Protein AF-A0A017SLH9-F1 (afdb_monomer_lite)

Structure (mmCIF, N/CA/C/O backbone):
data_AF-A0A017SLH9-F1
#
_entry.id   AF-A0A017SLH9-F1
#
loop_
_atom_site.group_PDB
_atom_site.id
_atom_site.type_symbol
_atom_site.label_atom_id
_atom_site.label_alt_id
_atom_site.label_comp_id
_atom_site.label_asym_id
_atom_site.label_entity_id
_atom_site.label_seq_id
_atom_site.pdbx_PDB_ins_code
_atom_site.Cartn_x
_atom_site.Cartn_y
_atom_site.Cartn_z
_atom_site.occupancy
_atom_site.B_iso_or_equiv
_atom_site.auth_seq_id
_atom_site.auth_comp_id
_atom_site.auth_asym_id
_atom_site.auth_atom_id
_atom_site.pdbx_PDB_model_num
ATOM 1 N N . MET A 1 1 ? -14.499 63.687 3.045 1.00 48.81 1 MET A N 1
ATOM 2 C CA . MET A 1 1 ? -13.443 63.157 3.935 1.00 48.81 1 MET A CA 1
ATOM 3 C C . MET A 1 1 ? -13.820 63.499 5.365 1.00 48.81 1 MET A C 1
ATOM 5 O O . MET A 1 1 ? -13.833 64.671 5.708 1.00 48.81 1 MET A O 1
ATOM 9 N N . ALA A 1 2 ? -14.198 62.491 6.148 1.00 43.41 2 ALA A N 1
ATOM 10 C CA . ALA A 1 2 ? -14.480 62.591 7.579 1.00 43.41 2 ALA A CA 1
ATOM 11 C C . ALA A 1 2 ? -13.625 61.534 8.314 1.00 43.41 2 ALA A C 1
ATOM 13 O O . ALA A 1 2 ? -13.365 60.491 7.707 1.00 43.41 2 ALA A O 1
ATOM 14 N N . PRO A 1 3 ? -13.134 61.789 9.545 1.00 62.22 3 PRO A N 1
ATOM 15 C CA . PRO A 1 3 ? -12.036 61.019 10.127 1.00 62.22 3 PRO A CA 1
ATOM 16 C C . PRO A 1 3 ? -12.428 60.178 11.366 1.00 62.22 3 PRO A C 1
ATOM 18 O O . PRO A 1 3 ? -13.415 60.476 12.032 1.00 62.22 3 PRO A O 1
ATOM 21 N N . ARG A 1 4 ? -11.514 59.257 11.735 1.00 46.97 4 ARG A N 1
ATOM 22 C CA . ARG A 1 4 ? -11.359 58.541 13.034 1.00 46.97 4 ARG A CA 1
ATOM 23 C C . ARG A 1 4 ? -12.392 57.414 13.293 1.00 46.97 4 ARG A C 1
ATOM 25 O O . ARG A 1 4 ? -13.494 57.474 12.782 1.00 46.97 4 ARG A O 1
ATOM 32 N N . SER A 1 5 ? -12.105 56.312 13.999 1.00 50.06 5 SER A N 1
ATOM 33 C CA . SER A 1 5 ? -11.188 56.082 15.128 1.00 50.06 5 SER A CA 1
ATOM 34 C C . SER A 1 5 ? -10.821 54.591 15.273 1.00 50.06 5 SER A C 1
ATOM 36 O O . SER A 1 5 ? -11.638 53.723 14.983 1.00 50.06 5 SER A O 1
ATOM 38 N N . ARG A 1 6 ? -9.627 5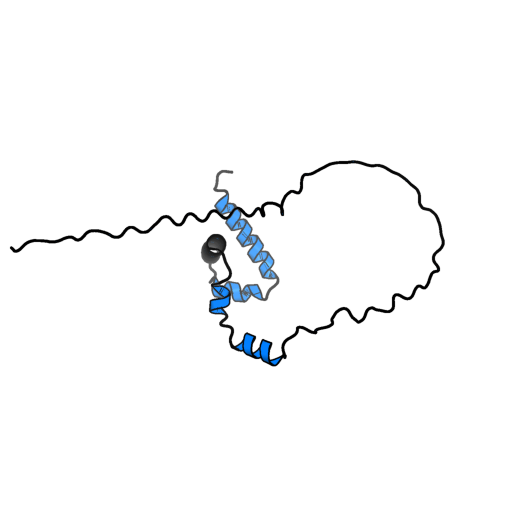4.304 15.815 1.00 58.62 6 ARG A N 1
ATOM 39 C CA . ARG A 1 6 ? -9.315 53.054 16.539 1.00 58.62 6 ARG A CA 1
ATOM 40 C C . ARG A 1 6 ? -9.893 53.114 17.965 1.00 58.62 6 ARG A C 1
ATOM 42 O O . ARG A 1 6 ? -9.847 54.189 18.563 1.00 58.62 6 ARG A O 1
ATOM 49 N N . PRO A 1 7 ? -10.267 51.964 18.541 1.00 59.88 7 PRO A N 1
ATOM 50 C CA . PRO A 1 7 ? -9.970 51.610 19.936 1.00 59.88 7 PRO A CA 1
ATOM 51 C C . PRO A 1 7 ? -9.123 50.313 19.952 1.00 59.88 7 PRO A C 1
ATOM 53 O O . PRO A 1 7 ? -9.380 49.407 19.170 1.00 59.88 7 PRO A O 1
ATOM 56 N N . VAL A 1 8 ? -7.941 50.233 20.576 1.00 45.62 8 VAL A N 1
ATOM 57 C CA . VAL A 1 8 ? -7.632 50.161 22.023 1.00 45.62 8 VAL A CA 1
ATOM 58 C C . VAL A 1 8 ? -8.361 49.020 22.744 1.00 45.62 8 VAL A C 1
ATOM 60 O O . VAL A 1 8 ? -9.534 49.151 23.066 1.00 45.62 8 VAL A O 1
ATOM 63 N N . GLY A 1 9 ? -7.586 47.966 23.038 1.00 40.72 9 GLY A N 1
ATOM 64 C CA . GLY A 1 9 ? -7.438 47.392 24.380 1.00 40.72 9 GLY A CA 1
ATOM 65 C C . GLY A 1 9 ? -8.369 46.250 24.782 1.00 40.72 9 GLY A C 1
ATOM 66 O O . GLY A 1 9 ? -9.516 46.492 25.134 1.00 40.72 9 GLY A O 1
ATOM 67 N N . SER A 1 10 ? -7.814 45.040 24.881 1.00 50.88 10 SER A N 1
ATOM 68 C CA . SER A 1 10 ? -8.008 44.187 26.060 1.00 50.88 10 SER A CA 1
ATOM 69 C C . SER A 1 10 ? -6.821 43.235 26.192 1.00 50.88 10 SER A C 1
ATOM 71 O O . SER A 1 10 ? -6.522 42.491 25.262 1.00 50.88 10 SER A O 1
ATOM 73 N N . ASP A 1 11 ? -6.141 43.328 27.332 1.00 53.75 11 ASP A N 1
ATOM 74 C CA . ASP A 1 11 ? -5.213 42.340 27.878 1.00 53.75 11 ASP A CA 1
ATOM 75 C C . ASP A 1 11 ? -5.862 40.954 27.918 1.00 53.75 11 ASP A C 1
ATOM 77 O O . ASP A 1 11 ? -6.924 40.805 28.526 1.00 53.75 11 ASP A O 1
ATOM 81 N N . ASP A 1 12 ? -5.194 39.946 27.357 1.00 57.12 12 ASP A N 1
ATOM 82 C CA . ASP A 1 12 ? -5.437 38.556 27.733 1.00 57.12 12 ASP A CA 1
ATOM 83 C C . ASP A 1 12 ? -4.260 38.068 28.567 1.00 57.12 12 ASP A C 1
ATOM 85 O O . ASP A 1 12 ? -3.099 38.057 28.153 1.00 57.12 12 ASP A O 1
ATOM 89 N N . LYS A 1 13 ? -4.616 37.756 29.809 1.00 62.88 13 LYS A N 1
ATOM 90 C CA . LYS A 1 13 ? -3.739 37.432 30.916 1.00 62.88 13 LYS A CA 1
ATOM 91 C C . LYS A 1 13 ? -2.996 36.123 30.689 1.00 62.88 13 LYS A C 1
ATOM 93 O O . LYS A 1 13 ? -3.561 35.113 30.280 1.00 62.88 13 LYS A O 1
ATOM 98 N N . GLU A 1 14 ? -1.729 36.178 31.071 1.00 54.03 14 GLU A N 1
ATOM 99 C CA . GLU A 1 14 ? -0.920 35.088 31.601 1.00 54.03 14 GLU A CA 1
ATOM 100 C C . GLU A 1 14 ? -1.747 34.001 32.321 1.00 54.03 14 GLU A C 1
ATOM 102 O O . GLU A 1 14 ? -2.231 34.186 33.434 1.00 54.03 14 GLU A O 1
ATOM 107 N N . ASN A 1 15 ? -1.881 32.830 31.700 1.00 54.47 15 ASN A N 1
ATOM 108 C CA . ASN A 1 15 ? -2.221 31.606 32.418 1.00 54.47 15 ASN A CA 1
ATOM 109 C C . ASN A 1 15 ? -0.914 30.868 32.697 1.00 54.47 15 ASN A C 1
ATOM 111 O O . ASN A 1 15 ? -0.456 30.045 31.907 1.00 54.47 15 ASN A O 1
ATOM 115 N N . GLN A 1 16 ? -0.296 31.217 33.823 1.00 58.62 16 GLN A N 1
ATOM 116 C CA . GLN A 1 16 ? 0.730 30.394 34.446 1.00 58.62 16 GLN A CA 1
ATOM 117 C C . GLN A 1 16 ? 0.024 29.149 34.990 1.00 58.62 16 GLN A C 1
ATOM 119 O O . GLN A 1 16 ? -0.739 29.230 35.951 1.00 58.62 16 GLN A O 1
ATOM 124 N N . THR A 1 17 ? 0.206 28.006 34.335 1.00 60.31 17 THR A N 1
ATOM 125 C CA . THR A 1 17 ? -0.180 26.708 34.895 1.00 60.31 17 THR A CA 1
ATOM 126 C C . THR A 1 17 ? 1.09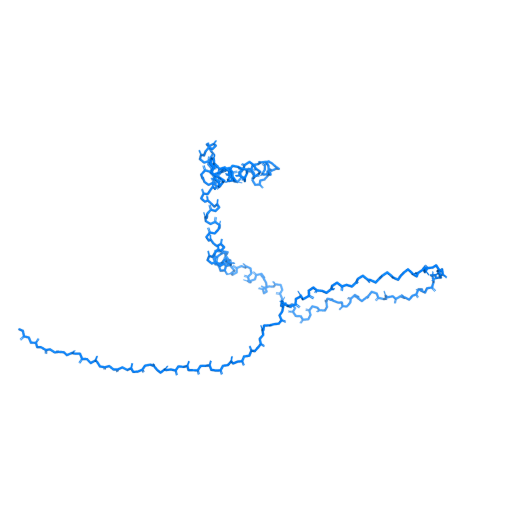9 26.001 35.303 1.00 60.31 17 THR A C 1
ATOM 128 O O . THR A 1 17 ? 1.747 25.331 34.506 1.00 60.31 17 THR A O 1
ATOM 131 N N . ASP A 1 18 ? 1.481 26.245 36.552 1.00 53.81 18 ASP A N 1
ATOM 132 C CA . ASP A 1 18 ? 2.510 25.511 37.270 1.00 53.81 18 ASP A CA 1
ATOM 133 C C . ASP A 1 18 ? 1.852 24.225 37.793 1.00 53.81 18 ASP A C 1
ATOM 135 O O . ASP A 1 18 ? 1.099 24.232 38.767 1.00 53.81 18 ASP A O 1
ATOM 139 N N . ALA A 1 19 ? 2.027 23.136 37.053 1.00 51.41 19 ALA A N 1
ATOM 140 C CA . ALA A 1 19 ? 1.592 21.801 37.444 1.00 51.41 19 ALA A CA 1
ATOM 141 C C . ALA A 1 19 ? 2.684 20.813 37.033 1.00 51.41 19 ALA A C 1
ATOM 143 O O . ALA A 1 19 ? 2.565 20.069 36.063 1.00 51.41 19 ALA A O 1
ATOM 144 N N . SER A 1 20 ? 3.785 20.868 37.783 1.00 58.94 20 SER A N 1
ATOM 145 C CA . SER A 1 20 ? 4.700 19.746 37.944 1.00 58.94 20 SER A CA 1
ATOM 146 C C . SER A 1 20 ? 3.897 18.504 38.341 1.00 58.94 20 SER A C 1
ATOM 148 O O . SER A 1 20 ? 3.250 18.480 39.390 1.00 58.94 20 SER A O 1
ATOM 150 N N . SER A 1 21 ? 3.920 17.481 37.494 1.00 54.94 21 SER A N 1
ATOM 151 C CA . SER A 1 21 ? 3.681 16.114 37.932 1.00 54.94 21 SER A CA 1
ATOM 152 C C . SER A 1 21 ? 4.480 15.177 37.036 1.00 54.94 21 SER A C 1
ATOM 154 O O . SER A 1 21 ? 4.153 14.954 35.869 1.00 54.94 21 SER A O 1
ATOM 156 N N . ASP A 1 22 ? 5.589 14.724 37.612 1.00 57.59 22 ASP A N 1
ATOM 157 C CA . ASP A 1 22 ? 6.449 13.634 37.179 1.00 57.59 22 ASP A CA 1
ATOM 158 C C . ASP A 1 22 ? 5.652 12.420 36.699 1.00 57.59 22 ASP A C 1
ATOM 160 O O . ASP A 1 22 ? 4.998 11.759 37.497 1.00 57.59 22 ASP A O 1
ATOM 164 N N . LEU A 1 23 ? 5.776 12.086 35.414 1.00 58.47 23 LEU A N 1
ATOM 165 C CA . LEU A 1 23 ? 5.613 10.721 34.902 1.00 58.47 23 LEU A CA 1
ATOM 166 C C . LEU A 1 23 ? 6.561 10.517 33.711 1.00 58.47 23 LEU A C 1
ATOM 168 O O . LEU A 1 23 ? 6.148 10.252 32.584 1.00 58.47 23 LEU A O 1
ATOM 172 N N . THR A 1 24 ? 7.863 10.663 33.954 1.00 60.22 24 THR A N 1
ATOM 173 C CA . THR A 1 24 ? 8.916 10.184 33.046 1.00 60.22 24 THR A CA 1
ATOM 174 C C . THR A 1 24 ? 9.624 8.997 33.682 1.00 60.22 24 THR A C 1
ATOM 176 O O . THR A 1 24 ? 10.786 9.095 34.055 1.00 60.22 24 THR A O 1
ATOM 179 N N . GLU A 1 25 ? 8.919 7.877 33.843 1.00 59.22 25 GLU A N 1
ATOM 180 C CA . GLU A 1 25 ? 9.535 6.647 34.356 1.00 59.22 25 GLU A CA 1
ATOM 181 C C . GLU A 1 25 ? 8.812 5.388 33.850 1.00 59.22 25 GLU A C 1
ATOM 183 O O . GLU A 1 25 ? 8.328 4.569 34.617 1.00 59.22 25 GLU A O 1
ATOM 188 N N . ILE A 1 26 ? 8.672 5.242 32.526 1.00 60.12 26 ILE A N 1
ATOM 189 C CA . ILE A 1 26 ? 8.196 3.975 31.921 1.00 60.12 26 ILE A CA 1
ATOM 190 C C . ILE A 1 26 ? 9.218 3.395 30.925 1.00 60.12 26 ILE A C 1
ATOM 192 O O . ILE A 1 26 ? 9.084 2.263 30.478 1.00 60.12 26 ILE A O 1
ATOM 196 N N . PHE A 1 27 ? 10.309 4.109 30.633 1.00 56.66 27 PHE A N 1
ATOM 197 C CA . PHE A 1 27 ? 11.386 3.598 29.778 1.00 56.66 27 PHE A CA 1
ATOM 198 C C . PHE A 1 27 ? 12.762 3.906 30.373 1.00 56.66 27 PHE A C 1
ATOM 200 O O . PHE A 1 27 ? 13.555 4.632 29.782 1.00 56.66 27 PHE A O 1
ATOM 207 N N . SER A 1 28 ? 13.032 3.348 31.552 1.00 57.59 28 SER A N 1
ATOM 208 C CA . SER A 1 28 ? 14.393 3.212 32.078 1.00 57.59 28 SER A CA 1
ATOM 209 C C . SER A 1 28 ? 14.721 1.729 32.208 1.00 57.59 28 SER A C 1
ATOM 211 O O . SER A 1 28 ? 14.721 1.184 33.306 1.00 57.59 28 SER A O 1
ATOM 213 N N . ASP A 1 29 ? 14.983 1.069 31.079 1.00 52.09 29 ASP A N 1
ATOM 214 C CA . ASP A 1 29 ? 15.725 -0.192 31.090 1.00 52.09 29 ASP A CA 1
ATOM 215 C C . ASP A 1 29 ? 17.212 0.144 30.944 1.00 52.09 29 ASP A C 1
ATOM 217 O O . ASP A 1 29 ? 17.739 0.380 29.854 1.00 52.09 29 ASP A O 1
ATOM 221 N N . ASN A 1 30 ? 17.859 0.303 32.097 1.00 61.22 30 ASN A N 1
ATOM 222 C CA . ASN A 1 30 ? 19.302 0.418 32.207 1.00 61.22 30 ASN A CA 1
ATOM 223 C C . ASN A 1 30 ? 19.874 -1.000 32.171 1.00 61.22 30 ASN A C 1
ATOM 225 O O . ASN A 1 30 ? 19.792 -1.723 33.165 1.00 61.22 30 ASN A O 1
ATOM 229 N N . GLY A 1 31 ? 20.488 -1.359 31.042 1.00 55.53 31 GLY A N 1
ATOM 230 C CA . GLY A 1 31 ? 21.240 -2.599 30.893 1.00 55.53 31 GLY A CA 1
ATOM 231 C C . GLY A 1 31 ? 22.231 -2.795 32.042 1.00 55.53 31 GLY A C 1
ATOM 232 O O . GLY A 1 31 ? 23.052 -1.922 32.334 1.00 55.53 31 GLY A O 1
ATOM 233 N N . SER A 1 32 ? 22.134 -3.948 32.698 1.00 58.88 32 SER A N 1
ATOM 234 C CA . SER A 1 32 ? 23.104 -4.410 33.683 1.00 58.88 32 SER A CA 1
ATOM 235 C C . SER A 1 32 ? 23.408 -5.879 33.421 1.00 58.88 32 SER A C 1
ATOM 237 O O . SER A 1 32 ? 22.598 -6.754 33.719 1.00 58.88 32 SER A O 1
ATOM 239 N N . ASP A 1 33 ? 24.595 -6.122 32.870 1.00 54.12 33 ASP A N 1
ATOM 240 C CA . ASP A 1 33 ? 25.228 -7.433 32.770 1.00 54.12 33 ASP A CA 1
ATOM 241 C C . ASP A 1 33 ? 25.473 -8.029 34.164 1.00 54.12 33 ASP A C 1
ATOM 243 O O . ASP A 1 33 ? 25.957 -7.340 35.066 1.00 54.12 33 ASP A O 1
ATOM 247 N N . SER A 1 34 ? 25.207 -9.326 34.327 1.00 55.28 34 SER A N 1
ATOM 248 C CA . SER A 1 34 ? 25.895 -10.153 35.323 1.00 55.28 34 SE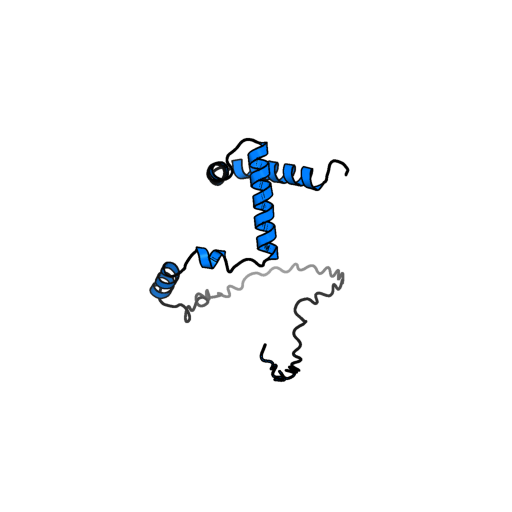R A CA 1
ATOM 249 C C . SER A 1 34 ? 25.792 -11.632 34.945 1.00 55.28 34 SER A C 1
ATOM 251 O O . SER A 1 34 ? 24.772 -12.282 35.174 1.00 55.28 34 SER A O 1
ATOM 253 N N . ASP A 1 35 ? 26.874 -12.156 34.368 1.00 54.44 35 ASP A N 1
ATOM 254 C CA . ASP A 1 35 ? 27.155 -13.586 34.280 1.00 54.44 35 ASP A CA 1
ATOM 255 C C . ASP A 1 35 ? 27.222 -14.182 35.695 1.00 54.44 35 ASP A C 1
ATOM 257 O O . ASP A 1 35 ? 28.121 -13.876 36.482 1.00 54.44 35 ASP A O 1
ATOM 261 N N . SER A 1 36 ? 26.287 -15.067 36.030 1.00 52.84 36 SER A N 1
ATOM 262 C CA . SER A 1 36 ? 26.410 -15.961 37.183 1.00 52.84 36 SER A CA 1
ATOM 263 C C . SER A 1 36 ? 26.269 -17.398 36.717 1.00 52.84 36 SER A C 1
ATOM 265 O O . SER A 1 36 ? 25.178 -17.935 36.561 1.00 52.84 36 SER A O 1
ATOM 267 N N . THR A 1 37 ? 27.423 -18.019 36.492 1.00 57.53 37 THR A N 1
ATOM 268 C CA . THR A 1 37 ? 27.566 -19.462 36.336 1.00 57.53 37 THR A CA 1
ATOM 269 C C . THR A 1 37 ? 27.435 -20.108 37.714 1.00 57.53 37 THR A C 1
ATOM 271 O O . THR A 1 37 ? 28.402 -20.157 38.478 1.00 57.53 37 THR A O 1
ATOM 274 N N . SER A 1 38 ? 26.249 -20.601 38.052 1.00 50.41 38 SER A N 1
ATOM 275 C CA . SER A 1 38 ? 26.093 -21.572 39.135 1.00 50.41 38 SER A CA 1
ATOM 276 C C . SER A 1 38 ? 25.493 -22.847 38.568 1.00 50.41 38 SER A C 1
ATOM 278 O O . SER A 1 38 ? 24.282 -22.982 38.418 1.00 50.41 38 SER A O 1
ATOM 280 N N . ASP A 1 39 ? 26.403 -23.745 38.221 1.00 52.53 39 ASP A N 1
ATOM 281 C CA . ASP A 1 39 ? 26.167 -25.154 37.972 1.00 52.53 39 ASP A CA 1
ATOM 282 C C . ASP A 1 39 ? 25.738 -25.798 39.299 1.00 52.53 39 ASP A C 1
ATOM 284 O O . ASP A 1 39 ? 26.517 -25.829 40.255 1.00 52.53 39 ASP A O 1
ATOM 288 N N . LEU A 1 40 ? 24.481 -26.222 39.394 1.00 51.47 40 LEU A N 1
ATOM 289 C CA . LEU A 1 40 ? 23.995 -27.082 40.467 1.00 51.47 40 LEU A CA 1
ATOM 290 C C . LEU A 1 40 ? 23.091 -28.128 39.827 1.00 51.47 40 LEU A C 1
ATOM 292 O O . LEU A 1 40 ? 21.960 -27.847 39.436 1.00 51.47 40 LEU A O 1
ATOM 296 N N . GLU A 1 41 ? 23.650 -29.326 39.697 1.00 54.06 41 GLU A N 1
ATOM 297 C CA . GLU A 1 41 ? 22.943 -30.526 39.287 1.00 54.06 41 GLU A CA 1
ATOM 298 C C . GLU A 1 41 ? 21.755 -30.774 40.220 1.00 54.06 41 GLU A C 1
ATOM 300 O O . GLU A 1 41 ? 21.906 -30.873 41.439 1.00 54.06 41 GLU A O 1
ATOM 305 N N . LEU A 1 42 ? 20.565 -30.859 39.633 1.00 49.28 42 LEU A N 1
ATOM 306 C CA . LEU A 1 42 ? 19.348 -31.278 40.310 1.00 49.28 42 LEU A CA 1
ATOM 307 C C . LEU A 1 42 ? 18.914 -32.599 39.686 1.00 49.28 42 LEU A C 1
ATOM 309 O O . LEU A 1 42 ? 18.109 -32.629 38.759 1.00 49.28 42 LEU A O 1
ATOM 313 N N . ASP A 1 43 ? 19.497 -33.680 40.193 1.00 50.16 43 ASP A N 1
ATOM 314 C CA . ASP A 1 43 ? 18.934 -35.019 40.077 1.00 50.16 43 ASP A CA 1
ATOM 315 C C . ASP A 1 43 ? 18.316 -35.372 41.430 1.00 50.16 43 ASP A C 1
ATOM 317 O O . ASP A 1 43 ? 19.016 -35.581 42.424 1.00 50.16 43 ASP A O 1
ATOM 321 N N . SER A 1 44 ? 16.991 -35.322 41.498 1.00 54.75 44 SER A N 1
ATOM 322 C CA . SER A 1 44 ? 16.191 -35.887 42.584 1.00 54.75 44 SER A CA 1
ATOM 323 C C . SER A 1 44 ? 14.782 -36.113 42.053 1.00 54.75 44 SER A C 1
ATOM 325 O O . SER A 1 44 ? 13.938 -35.221 42.030 1.00 54.75 44 SER A O 1
ATOM 327 N N . GLU A 1 45 ? 14.602 -37.331 41.561 1.00 56.62 45 GLU A N 1
ATOM 328 C CA . GLU A 1 45 ? 13.350 -38.074 41.502 1.00 56.62 45 GLU A CA 1
ATOM 329 C C . GLU A 1 45 ? 12.500 -37.899 42.778 1.00 56.62 45 GLU A C 1
ATOM 331 O O . GLU A 1 45 ? 12.965 -38.198 43.872 1.00 56.62 45 GLU A O 1
ATOM 336 N N . ASP A 1 46 ? 11.276 -37.385 42.635 1.00 49.94 46 ASP A N 1
ATOM 337 C CA . ASP A 1 46 ? 10.031 -37.966 43.168 1.00 49.94 46 ASP A CA 1
ATOM 338 C C . ASP A 1 46 ? 8.867 -37.102 42.652 1.00 49.94 46 ASP A C 1
ATOM 340 O O . ASP A 1 46 ? 8.841 -35.887 42.846 1.00 49.94 46 ASP A O 1
ATOM 344 N N . SER A 1 47 ? 7.950 -37.687 41.891 1.00 56.81 47 SER A N 1
ATOM 345 C CA . SER A 1 47 ? 6.801 -36.982 41.311 1.00 56.81 47 SER A CA 1
ATOM 346 C C . SER A 1 47 ? 5.557 -37.789 41.615 1.00 56.81 47 SER A C 1
ATOM 348 O O . SER A 1 47 ? 5.121 -38.575 40.784 1.00 56.81 47 SER A O 1
ATOM 350 N N . ASP A 1 48 ? 5.023 -37.595 42.812 1.00 56.81 48 ASP A N 1
ATOM 351 C CA . ASP A 1 48 ? 3.648 -37.934 43.155 1.00 56.81 48 ASP A CA 1
ATOM 352 C C . ASP A 1 48 ? 3.191 -36.958 44.241 1.00 56.81 48 ASP A C 1
ATOM 354 O O . ASP A 1 48 ? 3.362 -37.194 45.429 1.00 56.81 48 ASP A O 1
ATOM 358 N N . ASP A 1 49 ? 2.614 -35.846 43.799 1.00 54.28 49 ASP A N 1
ATOM 359 C CA . ASP A 1 49 ? 1.573 -35.153 44.544 1.00 54.28 49 ASP A CA 1
ATOM 360 C C . ASP A 1 49 ? 0.528 -34.720 43.508 1.00 54.28 49 ASP A C 1
ATOM 362 O O . ASP A 1 49 ? 0.666 -33.715 42.805 1.00 54.28 49 ASP A O 1
ATOM 366 N N . GLU A 1 50 ? -0.501 -35.562 43.362 1.00 59.78 50 GLU A N 1
ATOM 367 C CA . GLU A 1 50 ? -1.815 -35.165 42.861 1.00 59.78 50 GLU A CA 1
ATOM 368 C C . GLU A 1 50 ? -2.372 -34.097 43.813 1.00 59.78 50 GLU A C 1
ATOM 370 O O . GLU A 1 50 ? -3.176 -34.399 44.694 1.00 59.78 50 GLU A O 1
ATOM 375 N N . ASP A 1 51 ? -1.947 -32.846 43.652 1.00 56.62 51 ASP A N 1
ATOM 376 C CA . ASP A 1 51 ? -2.716 -31.721 44.163 1.00 56.62 51 ASP A CA 1
ATOM 377 C C . ASP A 1 51 ? -3.578 -31.224 43.009 1.00 56.62 51 ASP A C 1
ATOM 379 O O . ASP A 1 51 ? -3.104 -30.671 42.013 1.00 56.62 51 ASP A O 1
ATOM 383 N N . GLY A 1 52 ? -4.861 -31.563 43.105 1.00 58.22 52 GLY A N 1
ATOM 384 C CA . GLY A 1 52 ? -5.873 -31.107 42.181 1.00 58.22 52 GLY A CA 1
ATOM 385 C C . GLY A 1 52 ? -5.922 -29.590 42.213 1.00 58.22 52 GLY A C 1
ATOM 386 O O . GLY A 1 52 ? -6.554 -29.013 43.093 1.00 58.22 52 GLY A O 1
ATOM 387 N N . ASP A 1 53 ? -5.313 -28.959 41.213 1.00 53.25 53 ASP A N 1
ATOM 388 C CA . ASP A 1 53 ? -5.737 -27.636 40.785 1.00 53.25 53 ASP A CA 1
ATOM 389 C C . ASP A 1 53 ? -7.085 -27.846 40.090 1.00 53.25 53 ASP A C 1
ATOM 391 O O . ASP A 1 53 ? -7.189 -28.103 38.885 1.00 53.25 53 ASP A O 1
ATOM 395 N N . GLU A 1 54 ? -8.115 -27.925 40.938 1.00 57.78 54 GLU A N 1
ATOM 396 C CA . GLU A 1 54 ? -9.497 -27.655 40.590 1.00 57.78 54 GLU A CA 1
ATOM 397 C C . GLU A 1 54 ? -9.457 -26.495 39.614 1.00 57.78 54 GLU A C 1
ATOM 399 O O . GLU A 1 54 ? -9.038 -25.399 39.973 1.00 57.78 54 GLU A O 1
ATOM 404 N N . VAL A 1 55 ? -9.794 -26.795 38.358 1.00 59.88 55 VAL A N 1
ATOM 405 C CA . VAL A 1 55 ? -9.934 -25.808 37.303 1.00 59.88 55 VAL A CA 1
ATOM 406 C C . VAL A 1 55 ? -10.618 -24.597 37.912 1.00 59.88 55 VAL A C 1
ATOM 408 O O . VAL A 1 55 ? -11.786 -24.660 38.301 1.00 59.88 55 VAL A O 1
ATOM 411 N N . ASP A 1 56 ? -9.870 -23.507 38.058 1.00 55.09 56 ASP A N 1
ATOM 412 C CA . ASP A 1 56 ? -10.458 -22.208 38.305 1.00 55.09 56 ASP A CA 1
ATOM 413 C C . ASP A 1 56 ? -11.194 -21.823 37.017 1.00 55.09 56 ASP A C 1
ATOM 415 O O . ASP A 1 56 ? -10.770 -20.995 36.212 1.00 55.09 56 ASP A O 1
ATOM 419 N N . ASP A 1 57 ? -12.332 -22.485 36.814 1.00 56.47 57 ASP A N 1
ATOM 420 C CA . ASP A 1 57 ? -13.359 -22.196 35.825 1.00 56.47 57 ASP A CA 1
ATOM 421 C C . ASP A 1 57 ? -14.057 -20.854 36.167 1.00 56.47 57 ASP A C 1
ATOM 423 O O . ASP A 1 57 ? -15.120 -20.541 35.628 1.00 56.47 57 ASP A O 1
ATOM 427 N N . GLY A 1 58 ? -13.478 -20.046 37.067 1.00 58.34 58 GLY A N 1
ATOM 428 C CA . GLY A 1 58 ? -13.991 -18.781 37.576 1.00 58.34 58 GLY A CA 1
ATOM 429 C C . GLY A 1 58 ? -13.346 -17.514 37.003 1.00 58.34 58 GLY A C 1
ATOM 430 O O . GLY A 1 58 ? -13.737 -16.427 37.420 1.00 58.34 58 GLY A O 1
ATOM 431 N N . ILE A 1 59 ? -12.407 -17.577 36.047 1.00 59.19 59 ILE A N 1
ATOM 432 C CA . ILE A 1 59 ? -11.676 -16.363 35.607 1.00 59.19 59 ILE A CA 1
ATOM 433 C C . ILE A 1 59 ? -12.322 -15.552 34.464 1.00 59.19 59 ILE A C 1
ATOM 435 O O . ILE A 1 59 ? -11.746 -14.576 33.981 1.00 59.19 59 ILE A O 1
ATOM 439 N N . PHE A 1 60 ? -13.544 -15.881 34.047 1.00 57.84 60 PHE A N 1
ATOM 440 C CA . PHE A 1 60 ? -14.335 -14.996 33.181 1.00 57.84 60 PHE A CA 1
ATOM 441 C C . PHE A 1 60 ? -15.656 -14.644 33.845 1.00 57.84 60 PHE A C 1
ATOM 443 O O . PHE A 1 60 ? -16.722 -14.813 33.254 1.00 57.84 60 PHE A O 1
ATOM 450 N N . ASP A 1 61 ? -15.588 -14.172 35.088 1.00 57.31 61 ASP A N 1
ATOM 451 C CA . ASP A 1 61 ? -16.723 -13.481 35.671 1.00 57.31 61 ASP A CA 1
ATOM 452 C C . ASP A 1 61 ? -16.964 -12.187 34.886 1.00 57.31 61 ASP A C 1
ATOM 454 O O . ASP A 1 61 ? -16.272 -11.174 35.003 1.00 57.31 61 ASP A O 1
ATOM 458 N N . ASP A 1 62 ? -17.912 -12.289 33.967 1.00 62.84 62 ASP A N 1
ATOM 459 C CA . ASP A 1 62 ? -18.250 -11.296 32.966 1.00 62.84 62 ASP A CA 1
ATOM 460 C C . ASP A 1 62 ? -19.184 -10.216 33.532 1.00 62.84 62 ASP A C 1
ATOM 462 O O . ASP A 1 62 ? -20.088 -9.708 32.867 1.00 62.84 62 ASP A O 1
ATOM 466 N N . GLU A 1 63 ? -18.973 -9.856 34.799 1.00 63.53 63 GLU A N 1
ATOM 467 C CA . GLU A 1 63 ? -19.790 -8.915 35.572 1.00 63.53 63 GLU A CA 1
ATOM 468 C C . GLU A 1 63 ? -19.801 -7.483 34.989 1.00 63.53 63 GLU A C 1
ATOM 470 O O . GLU A 1 63 ? -20.505 -6.602 35.487 1.00 63.53 63 GLU A O 1
ATOM 475 N N . GLY A 1 64 ? -19.066 -7.239 33.897 1.00 69.69 64 GLY A N 1
ATOM 476 C CA . GLY A 1 64 ? -18.996 -5.962 33.188 1.00 69.69 64 GLY A CA 1
ATOM 477 C C . GLY A 1 64 ? -19.511 -5.951 31.743 1.00 69.69 64 GLY A C 1
ATOM 478 O O . GLY A 1 64 ? -19.523 -4.868 31.145 1.00 69.69 64 GLY A O 1
ATOM 479 N N . GLN A 1 65 ? -19.914 -7.080 31.140 1.00 79.12 65 GLN A N 1
ATOM 480 C CA . GLN A 1 65 ? -20.396 -7.051 29.751 1.00 79.12 65 GLN A CA 1
ATOM 481 C C . GLN A 1 65 ? -21.794 -6.448 29.640 1.00 79.12 65 GLN A C 1
ATOM 483 O O . GLN A 1 65 ? -22.746 -6.806 30.334 1.00 79.12 65 GLN A O 1
ATOM 488 N N . LEU A 1 66 ? -21.924 -5.520 28.695 1.00 84.69 66 LEU A N 1
ATOM 489 C CA . LEU A 1 66 ? -23.216 -4.964 28.323 1.00 84.69 66 LEU A CA 1
ATOM 490 C C . LEU A 1 66 ? -24.023 -5.992 27.510 1.00 84.69 66 LEU A C 1
ATOM 492 O O . LEU A 1 66 ? -23.441 -6.860 26.856 1.00 84.69 66 LEU A O 1
ATOM 496 N N . PRO A 1 67 ? -25.364 -5.887 27.489 1.00 89.75 67 PRO A N 1
ATOM 497 C CA . PRO A 1 67 ? -26.199 -6.772 26.684 1.00 89.75 67 PRO A CA 1
ATOM 498 C C . PRO A 1 67 ? -25.757 -6.792 25.217 1.00 89.75 67 PRO A C 1
ATOM 500 O O . PRO A 1 67 ? -25.340 -5.769 24.671 1.00 89.75 67 PRO A O 1
ATOM 503 N N . ARG A 1 68 ? -25.899 -7.937 24.542 1.00 88.38 68 ARG A N 1
ATOM 504 C CA . ARG A 1 68 ? -25.547 -8.116 23.119 1.00 88.38 68 ARG A CA 1
ATOM 505 C C . ARG A 1 68 ? -26.094 -6.990 22.235 1.00 88.38 68 ARG A C 1
ATOM 507 O O . ARG A 1 68 ? -25.418 -6.535 21.312 1.00 88.38 68 ARG A O 1
ATOM 514 N N . GLU A 1 69 ? -27.312 -6.541 22.513 1.00 92.38 69 GLU A N 1
ATOM 515 C CA . GLU A 1 69 ? -28.016 -5.492 21.777 1.00 92.38 69 GLU A CA 1
ATOM 516 C C . GLU A 1 69 ? -27.259 -4.161 21.818 1.00 92.38 69 GLU A C 1
ATOM 518 O O . GLU A 1 69 ? -27.279 -3.422 20.836 1.00 92.38 69 GLU A O 1
ATOM 523 N N . HIS A 1 70 ? -26.544 -3.879 22.912 1.00 92.75 70 HIS A N 1
ATOM 524 C CA . HIS A 1 70 ? -25.701 -2.695 23.039 1.00 92.75 70 HIS A CA 1
ATOM 525 C C . HIS A 1 70 ? -24.585 -2.706 21.992 1.00 92.75 70 HIS A C 1
ATOM 527 O O . HIS A 1 70 ? -24.416 -1.739 21.251 1.00 92.75 70 HIS A O 1
ATOM 533 N N . TYR A 1 71 ? -23.851 -3.813 21.879 1.00 90.06 71 TYR A N 1
ATOM 534 C CA . TYR A 1 71 ? -22.757 -3.926 20.915 1.00 90.06 71 TYR A CA 1
ATOM 535 C C . TYR A 1 71 ? -23.256 -3.992 19.467 1.00 90.06 71 TYR A C 1
ATOM 537 O O . TYR A 1 71 ? -22.591 -3.463 18.577 1.00 90.06 71 TYR A O 1
ATOM 545 N N . LEU A 1 72 ? -24.436 -4.574 19.223 1.00 91.94 72 LEU A N 1
ATOM 546 C CA . LEU A 1 72 ? -25.073 -4.560 17.900 1.00 91.94 72 LEU A CA 1
ATOM 547 C C . LEU A 1 72 ? -25.490 -3.144 17.490 1.00 91.94 72 LEU A C 1
ATOM 549 O O . LEU A 1 72 ? -25.108 -2.689 16.415 1.00 91.94 72 LEU A O 1
ATOM 553 N N . ALA A 1 73 ? -26.182 -2.410 18.364 1.00 91.75 73 ALA A N 1
ATOM 554 C CA . ALA A 1 73 ? -26.551 -1.018 18.110 1.00 91.75 73 ALA A CA 1
ATOM 555 C C . ALA A 1 73 ? -25.309 -0.120 17.959 1.00 91.75 73 ALA A C 1
ATOM 557 O O . ALA A 1 73 ? -25.277 0.798 17.132 1.00 91.75 73 ALA A O 1
ATOM 558 N N . GLN A 1 74 ? -24.248 -0.404 18.719 1.00 88.38 74 GLN A N 1
ATOM 559 C CA . GLN A 1 74 ? -22.963 0.267 18.571 1.00 88.38 74 GLN A CA 1
ATOM 560 C C . GLN A 1 74 ? -22.355 -0.030 17.195 1.00 88.38 74 GLN A C 1
ATOM 562 O O . GLN A 1 74 ? -22.000 0.905 16.490 1.00 88.38 74 GLN A O 1
ATOM 567 N N . ALA A 1 75 ? -22.301 -1.289 16.758 1.00 85.62 75 ALA A N 1
ATOM 568 C CA . ALA A 1 75 ? -21.787 -1.650 15.437 1.00 85.62 75 ALA A CA 1
ATOM 569 C C . ALA A 1 75 ? -22.601 -1.025 14.288 1.00 85.62 75 ALA A C 1
ATOM 571 O O . ALA A 1 75 ? -22.012 -0.517 13.335 1.00 85.62 75 ALA A O 1
ATOM 572 N N . GLU A 1 76 ? -23.931 -1.007 14.393 1.00 89.12 76 GLU A N 1
ATOM 573 C CA . GLU A 1 76 ? -24.827 -0.409 13.391 1.00 89.12 76 GLU A CA 1
ATOM 574 C C . GLU A 1 76 ? -24.712 1.121 13.317 1.00 89.12 76 GLU A C 1
ATOM 576 O O . GLU A 1 76 ? -24.851 1.706 12.241 1.00 89.12 76 GLU A O 1
ATOM 581 N N . SER A 1 77 ? -24.428 1.781 14.444 1.00 85.44 77 SER A N 1
ATOM 582 C CA . SER A 1 77 ? -24.241 3.238 14.511 1.00 85.44 77 SER A CA 1
ATOM 583 C C . SER A 1 77 ? -22.834 3.703 14.123 1.00 85.44 77 SER A C 1
ATOM 585 O O . SER A 1 77 ? -22.613 4.903 13.917 1.00 85.44 77 SER A O 1
ATOM 587 N N . LEU A 1 78 ? -21.870 2.787 13.981 1.00 84.44 78 LEU A N 1
ATOM 588 C CA . LEU A 1 78 ? -20.503 3.135 13.614 1.00 84.44 78 LEU A CA 1
ATOM 589 C C . LEU A 1 78 ? -20.390 3.527 12.138 1.00 84.44 78 LEU A C 1
ATOM 591 O O . LEU A 1 78 ? -20.550 2.732 11.214 1.00 84.44 78 LEU A O 1
ATOM 595 N N . ASN A 1 79 ? -19.970 4.771 11.912 1.00 83.81 79 ASN A N 1
ATOM 596 C CA . ASN A 1 79 ? -19.555 5.225 10.596 1.00 83.81 79 ASN A CA 1
ATOM 597 C C . ASN A 1 79 ? -18.100 4.803 10.327 1.00 83.81 79 ASN A C 1
ATOM 599 O O . ASN A 1 79 ? -17.151 5.404 10.840 1.00 83.81 79 ASN A O 1
ATOM 603 N N . VAL A 1 80 ? -17.921 3.790 9.475 1.00 78.19 80 VAL A N 1
ATOM 604 C CA . VAL A 1 80 ? -16.605 3.247 9.088 1.00 78.19 80 VAL A CA 1
ATOM 605 C C . VAL A 1 80 ? -15.663 4.337 8.553 1.00 78.19 80 VAL A C 1
ATOM 607 O O . VAL A 1 80 ? -14.460 4.289 8.810 1.00 78.19 80 VAL A O 1
ATOM 610 N N . SER A 1 81 ? -16.183 5.359 7.868 1.00 72.88 81 SER A N 1
ATOM 611 C CA . SER A 1 81 ? -15.377 6.469 7.343 1.00 72.88 81 SER A CA 1
ATOM 612 C C . SER A 1 81 ? -14.796 7.348 8.458 1.00 72.88 81 SER A C 1
ATOM 614 O O . SER A 1 81 ? -13.628 7.727 8.380 1.00 72.88 81 SER A O 1
ATOM 616 N N . GLN A 1 82 ? -15.555 7.606 9.531 1.00 67.88 82 GLN A N 1
ATOM 617 C CA . GLN A 1 82 ? -15.064 8.356 10.701 1.00 67.88 82 GLN A CA 1
ATOM 618 C C . GLN A 1 82 ? -14.043 7.541 11.507 1.00 67.88 82 GLN A C 1
ATOM 620 O O . GLN A 1 82 ? -13.025 8.068 11.953 1.00 67.88 82 GLN A O 1
ATOM 625 N N . LEU A 1 83 ? -14.266 6.231 11.624 1.00 68.75 83 LEU A N 1
ATOM 626 C CA . LEU A 1 83 ? -13.339 5.287 12.256 1.00 68.75 83 LEU A CA 1
ATOM 627 C C . LEU A 1 83 ? -11.998 5.171 11.519 1.00 68.75 83 LEU A C 1
ATOM 629 O O . LEU A 1 83 ? -10.977 4.873 12.139 1.00 68.75 83 LEU A O 1
ATOM 633 N N . ARG A 1 84 ? -11.990 5.363 10.196 1.00 63.84 84 ARG A N 1
ATOM 634 C CA . ARG A 1 84 ? -10.766 5.361 9.377 1.00 63.84 84 ARG A CA 1
ATOM 635 C C . ARG A 1 84 ? -10.035 6.702 9.422 1.00 63.84 84 ARG A C 1
ATOM 637 O O . ARG A 1 84 ? -8.812 6.698 9.390 1.00 63.84 84 ARG A O 1
ATOM 644 N N . GLN A 1 85 ? -10.753 7.819 9.552 1.00 61.12 85 GLN A N 1
ATOM 645 C CA . GLN A 1 85 ? -10.145 9.150 9.681 1.00 61.12 85 GLN A CA 1
ATOM 646 C C . GLN A 1 85 ? -9.508 9.398 11.055 1.00 61.12 85 GLN A C 1
ATOM 648 O O . GLN A 1 85 ? -8.499 10.085 11.138 1.00 61.12 85 GLN A O 1
ATOM 653 N N . LYS A 1 86 ? -10.055 8.835 12.140 1.00 65.50 86 LYS A N 1
ATOM 654 C CA . LYS A 1 86 ? -9.623 9.153 13.515 1.00 65.50 86 LYS A CA 1
ATOM 655 C C . LYS A 1 86 ? -8.399 8.365 14.020 1.00 65.50 86 LYS A C 1
ATOM 657 O O . LYS A 1 86 ? -8.136 8.387 15.217 1.00 65.50 86 LYS A O 1
ATOM 662 N N . ARG A 1 87 ? -7.693 7.610 13.166 1.00 67.69 87 ARG A N 1
ATOM 663 C CA . ARG A 1 87 ? -6.749 6.566 13.624 1.00 67.69 87 ARG A CA 1
ATOM 664 C C . ARG A 1 87 ? -5.278 6.752 13.286 1.00 67.69 87 ARG A C 1
ATOM 666 O O . ARG A 1 87 ? -4.462 6.050 13.873 1.00 67.69 87 ARG A O 1
ATOM 673 N N . TYR A 1 88 ? -4.921 7.678 12.409 1.00 78.62 88 TYR A N 1
ATOM 674 C CA . TYR A 1 88 ? -3.526 7.861 12.031 1.00 78.62 88 TYR A CA 1
ATOM 675 C C . TYR A 1 88 ? -3.065 9.264 12.386 1.00 78.62 88 TYR A C 1
ATOM 677 O O . TYR A 1 88 ? -3.749 10.240 12.097 1.00 78.62 88 TYR A O 1
ATOM 685 N N . SER A 1 89 ? -1.908 9.344 13.043 1.00 86.06 89 SER A N 1
ATOM 686 C CA . SER A 1 89 ? -1.186 10.604 13.177 1.00 86.06 89 SER A CA 1
ATOM 687 C C . SER A 1 89 ? -0.846 11.145 11.790 1.00 86.06 89 SER A C 1
ATOM 689 O O . SER A 1 89 ? -0.694 10.363 10.846 1.00 86.06 89 SER A O 1
ATOM 691 N N . ASP A 1 90 ? -0.661 12.460 11.677 1.00 87.12 90 ASP A N 1
ATOM 692 C CA . ASP A 1 90 ? -0.317 13.112 10.406 1.00 87.12 90 ASP A CA 1
ATOM 693 C C . ASP A 1 90 ? 0.887 12.438 9.725 1.00 87.12 90 ASP A C 1
ATOM 695 O O . ASP A 1 90 ? 0.843 12.133 8.537 1.00 87.12 90 ASP A O 1
ATOM 699 N N . ALA A 1 91 ? 1.912 12.074 10.505 1.00 88.44 91 ALA A N 1
ATOM 700 C CA . ALA A 1 91 ? 3.088 11.357 10.011 1.00 88.44 91 ALA A CA 1
ATOM 701 C C . ALA A 1 91 ? 2.764 9.961 9.442 1.00 88.44 91 ALA A C 1
ATOM 703 O O . ALA A 1 91 ? 3.386 9.508 8.482 1.00 88.44 91 ALA A O 1
ATOM 704 N N . THR A 1 92 ? 1.794 9.249 10.023 1.00 88.00 92 THR A N 1
ATOM 705 C CA . THR A 1 92 ? 1.381 7.936 9.507 1.00 88.00 92 THR A CA 1
ATOM 706 C C . THR A 1 92 ? 0.555 8.093 8.235 1.00 88.00 92 THR A C 1
ATOM 708 O O . THR A 1 92 ? 0.748 7.337 7.283 1.00 88.00 92 THR A O 1
ATOM 711 N N . GLN A 1 93 ? -0.322 9.097 8.192 1.00 87.00 93 GLN A N 1
ATOM 712 C CA . GLN A 1 93 ? -1.112 9.415 7.006 1.00 87.00 93 GLN A CA 1
ATOM 713 C C . GLN A 1 93 ? -0.210 9.796 5.823 1.00 87.00 93 GLN A C 1
ATOM 715 O O . GLN A 1 93 ? -0.379 9.257 4.731 1.00 87.00 93 GLN A O 1
ATOM 720 N N . GLU A 1 94 ? 0.812 10.621 6.060 1.00 90.69 94 GLU A N 1
ATOM 721 C CA . GLU A 1 94 ? 1.810 10.987 5.051 1.00 90.69 94 GLU A CA 1
ATOM 722 C C . GLU A 1 94 ? 2.525 9.753 4.477 1.00 90.69 94 GLU A C 1
ATOM 724 O O . GLU A 1 94 ? 2.624 9.603 3.258 1.00 90.69 94 GLU A O 1
ATOM 729 N N . ARG A 1 95 ? 2.952 8.809 5.329 1.00 90.38 95 ARG A N 1
ATOM 730 C CA . ARG A 1 95 ? 3.584 7.556 4.870 1.00 90.38 95 ARG A CA 1
ATOM 731 C C . ARG A 1 95 ? 2.643 6.671 4.051 1.00 90.38 95 ARG A C 1
ATOM 733 O O . ARG A 1 95 ? 3.089 5.999 3.111 1.00 90.38 95 ARG A O 1
ATOM 740 N N . LEU A 1 96 ? 1.355 6.643 4.392 1.00 90.19 96 LEU A N 1
ATOM 741 C CA . LEU A 1 96 ? 0.344 5.920 3.617 1.00 90.19 96 LEU A CA 1
ATOM 742 C C . LEU A 1 96 ? 0.139 6.565 2.244 1.00 90.19 96 LEU A C 1
ATOM 744 O O . LEU A 1 96 ? 0.121 5.858 1.233 1.00 90.19 96 LEU A O 1
ATOM 748 N N . ASP A 1 97 ? 0.041 7.892 2.195 1.00 90.50 97 ASP A N 1
ATOM 749 C CA . ASP A 1 97 ? -0.130 8.640 0.950 1.00 90.50 97 ASP A CA 1
ATOM 750 C C . ASP A 1 97 ? 1.105 8.526 0.044 1.00 90.50 97 ASP A C 1
ATOM 752 O O . ASP A 1 97 ? 0.974 8.298 -1.164 1.00 90.50 97 ASP A O 1
ATOM 756 N N . GLU A 1 98 ? 2.309 8.562 0.617 1.00 92.06 98 GLU A N 1
ATOM 757 C CA . GLU A 1 98 ? 3.558 8.304 -0.100 1.00 92.06 98 GLU A CA 1
ATOM 758 C C . GLU A 1 98 ? 3.581 6.881 -0.683 1.00 9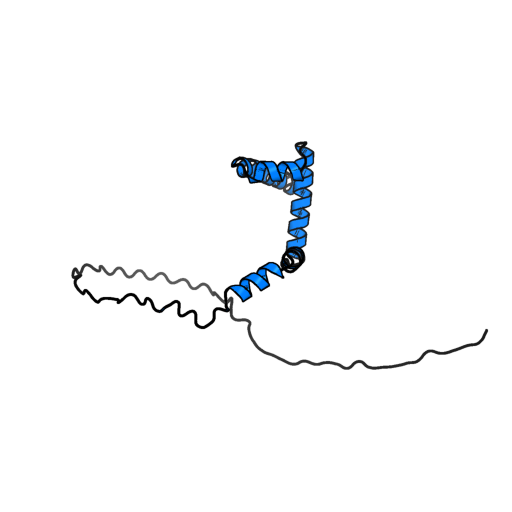2.06 98 GLU A C 1
ATOM 760 O O . GLU A 1 98 ? 3.859 6.675 -1.868 1.00 92.06 98 GLU A O 1
ATOM 765 N N . THR A 1 99 ? 3.226 5.877 0.120 1.00 91.50 99 THR A N 1
ATOM 766 C CA . THR A 1 99 ? 3.166 4.484 -0.345 1.00 91.50 99 THR A CA 1
ATOM 767 C C . THR A 1 99 ? 2.148 4.316 -1.469 1.00 91.50 99 THR A C 1
ATOM 769 O O . THR A 1 99 ? 2.436 3.652 -2.469 1.00 91.50 99 THR A O 1
ATOM 772 N N . ARG A 1 100 ? 0.997 4.989 -1.375 1.00 91.00 100 ARG A N 1
ATOM 773 C CA . ARG A 1 100 ? -0.005 5.030 -2.444 1.00 91.00 100 ARG A CA 1
ATOM 774 C C . ARG A 1 100 ? 0.541 5.687 -3.712 1.00 91.00 100 ARG A C 1
ATOM 776 O O . ARG A 1 100 ? 0.236 5.230 -4.815 1.00 91.00 100 ARG A O 1
ATOM 783 N N . MET A 1 101 ? 1.348 6.737 -3.597 1.00 93.56 101 MET A N 1
ATOM 784 C CA . MET A 1 101 ? 1.996 7.383 -4.741 1.00 93.56 101 MET A CA 1
ATOM 785 C C . MET A 1 101 ? 2.943 6.413 -5.463 1.00 93.56 101 MET A C 1
ATOM 787 O O . MET A 1 101 ? 2.813 6.224 -6.678 1.00 93.56 101 MET A O 1
ATOM 791 N N . TYR A 1 102 ? 3.820 5.727 -4.722 1.00 93.19 102 TYR A N 1
ATOM 792 C CA . TYR A 1 102 ? 4.719 4.718 -5.293 1.00 93.19 102 TYR A CA 1
ATOM 793 C C . TYR A 1 102 ? 3.963 3.548 -5.912 1.00 93.19 102 TYR A C 1
ATOM 795 O O . TYR A 1 102 ? 4.324 3.115 -7.004 1.00 93.19 102 TYR A O 1
ATOM 803 N N . TRP A 1 103 ? 2.893 3.078 -5.269 1.00 92.00 103 TRP A N 1
ATOM 804 C CA . TRP A 1 103 ? 2.034 2.028 -5.812 1.00 92.00 103 TRP A CA 1
ATOM 805 C C . TRP A 1 103 ? 1.487 2.396 -7.193 1.00 92.00 103 TRP A C 1
ATOM 807 O O . TRP A 1 103 ? 1.657 1.650 -8.156 1.00 92.00 103 TRP A O 1
ATOM 817 N N . ASN A 1 104 ? 0.891 3.586 -7.322 1.00 92.81 104 ASN A N 1
ATOM 818 C CA . ASN A 1 104 ? 0.362 4.063 -8.601 1.00 92.81 104 ASN A CA 1
ATOM 819 C C . ASN A 1 104 ? 1.460 4.198 -9.662 1.00 92.81 104 ASN A C 1
ATOM 821 O O . ASN A 1 104 ? 1.250 3.872 -10.833 1.00 92.81 104 ASN A O 1
ATOM 825 N N . ARG A 1 105 ? 2.645 4.668 -9.262 1.00 93.62 105 ARG A N 1
ATOM 826 C CA . ARG A 1 105 ? 3.791 4.806 -10.162 1.00 93.62 105 ARG A CA 1
ATOM 827 C C . ARG A 1 105 ? 4.305 3.448 -10.643 1.00 93.62 105 ARG A C 1
ATOM 829 O O . ARG A 1 105 ? 4.590 3.317 -11.832 1.00 93.62 105 ARG A O 1
ATOM 836 N N . TYR A 1 106 ? 4.381 2.457 -9.758 1.00 92.94 106 TYR A N 1
ATOM 837 C CA . TYR A 1 106 ? 4.760 1.089 -10.105 1.00 92.94 106 TYR A CA 1
ATOM 838 C C . TYR A 1 106 ? 3.733 0.442 -11.033 1.00 92.94 106 TYR A C 1
ATOM 840 O O . TYR A 1 106 ? 4.101 -0.078 -12.081 1.00 92.94 106 TYR A O 1
ATOM 848 N N . CYS A 1 107 ? 2.442 0.570 -10.716 1.00 91.50 107 CYS A N 1
ATOM 849 C CA . CYS A 1 107 ? 1.364 0.055 -11.560 1.00 91.50 107 CYS A CA 1
ATOM 850 C C . CYS A 1 107 ? 1.419 0.659 -12.970 1.00 91.50 107 CYS A C 1
ATOM 852 O O . CYS A 1 107 ? 1.333 -0.063 -13.961 1.00 91.50 107 CYS A O 1
ATOM 854 N N . ARG A 1 108 ? 1.677 1.971 -13.081 1.00 92.19 108 ARG A N 1
ATOM 855 C CA . ARG A 1 108 ? 1.908 2.626 -14.377 1.00 92.19 108 ARG A CA 1
ATOM 856 C C . ARG A 1 108 ? 3.161 2.100 -15.090 1.00 92.19 108 ARG A C 1
ATOM 858 O O . ARG A 1 108 ? 3.140 2.005 -16.311 1.00 92.19 108 ARG A O 1
ATOM 865 N N . TYR A 1 109 ? 4.231 1.783 -14.360 1.00 90.50 109 TYR A N 1
ATOM 866 C CA . TYR A 1 109 ? 5.471 1.241 -14.928 1.00 90.50 109 TYR A CA 1
ATOM 867 C C . TYR A 1 109 ? 5.266 -0.144 -15.557 1.00 90.50 109 TYR A C 1
ATOM 869 O O . TYR A 1 109 ? 5.761 -0.388 -16.653 1.00 90.50 109 TYR A O 1
ATOM 877 N N . ILE A 1 110 ? 4.494 -1.016 -14.905 1.00 90.25 110 ILE A N 1
ATOM 878 C CA . ILE A 1 110 ? 4.187 -2.368 -15.406 1.00 90.25 110 ILE A CA 1
ATOM 879 C C . ILE A 1 110 ? 2.932 -2.426 -16.298 1.00 90.25 110 ILE A C 1
ATOM 881 O O . ILE A 1 110 ? 2.630 -3.472 -16.863 1.00 90.25 110 ILE A O 1
ATOM 885 N N . GLY A 1 111 ? 2.203 -1.312 -16.443 1.00 90.62 111 GLY A N 1
ATOM 886 C CA . GLY A 1 111 ? 1.052 -1.187 -17.341 1.00 90.62 111 GLY A CA 1
ATOM 887 C C . GLY A 1 111 ? -0.271 -1.748 -16.806 1.00 90.62 111 GLY A C 1
ATOM 888 O O . GLY A 1 111 ? -1.113 -2.150 -17.606 1.00 90.62 111 GLY A O 1
ATOM 889 N N . VAL A 1 112 ? -0.475 -1.776 -15.486 1.00 89.94 112 VAL A N 1
ATOM 890 C CA . VAL A 1 112 ? -1.708 -2.289 -14.854 1.00 89.94 112 VAL A CA 1
ATOM 891 C C . VAL A 1 112 ? -2.524 -1.178 -14.190 1.00 89.94 112 VAL A C 1
ATOM 893 O O . VAL A 1 112 ? -1.970 -0.184 -13.716 1.00 89.94 112 VAL A O 1
ATOM 896 N N . ASP A 1 113 ? -3.849 -1.353 -14.124 1.00 91.94 113 ASP A N 1
ATOM 897 C CA . ASP A 1 113 ? -4.710 -0.471 -13.331 1.00 91.94 113 ASP A CA 1
ATOM 898 C C . ASP A 1 113 ? -4.535 -0.766 -1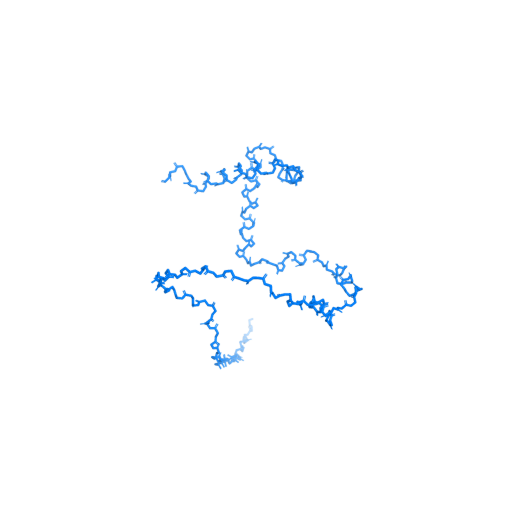1.828 1.00 91.94 113 ASP A C 1
ATOM 900 O O . ASP A 1 113 ? -4.767 -1.897 -11.402 1.00 91.94 113 ASP A O 1
ATOM 904 N N . PRO A 1 114 ? -4.149 0.218 -10.999 1.00 88.44 114 PRO A N 1
ATOM 905 C CA . PRO A 1 114 ? -3.793 -0.011 -9.599 1.00 88.44 114 PRO A CA 1
ATOM 906 C C . PRO A 1 114 ? -4.950 -0.508 -8.726 1.00 88.44 114 PRO A C 1
ATOM 908 O O . PRO A 1 114 ? -4.689 -1.180 -7.727 1.00 88.44 114 PRO A O 1
ATOM 911 N N . VAL A 1 115 ? -6.203 -0.176 -9.055 1.00 88.12 115 VAL A N 1
ATOM 912 C CA . VAL A 1 115 ? -7.376 -0.554 -8.248 1.00 88.12 115 VAL A CA 1
ATOM 913 C C . VAL A 1 115 ? -7.838 -1.956 -8.620 1.00 88.12 115 VAL A C 1
ATOM 915 O O . VAL A 1 115 ? -8.022 -2.800 -7.742 1.00 88.12 115 VAL A O 1
ATOM 918 N N . GLN A 1 116 ? -7.973 -2.220 -9.917 1.00 85.69 116 GLN A N 1
ATOM 919 C CA . GLN A 1 116 ? -8.348 -3.531 -10.432 1.00 85.69 116 GLN A CA 1
ATOM 920 C C . GLN A 1 116 ? -7.274 -4.573 -10.111 1.00 85.69 116 GLN A C 1
ATOM 922 O O . GLN A 1 116 ? -7.596 -5.697 -9.726 1.00 85.69 116 GLN A O 1
ATOM 927 N N . HIS A 1 117 ? -6.000 -4.193 -10.212 1.00 86.19 117 HIS A N 1
ATOM 928 C CA . HIS A 1 117 ? -4.899 -5.094 -9.910 1.00 86.19 117 HIS A CA 1
ATOM 929 C C . HIS A 1 117 ? -4.838 -5.445 -8.424 1.00 86.19 117 HIS A C 1
ATOM 931 O O . HIS A 1 117 ? -4.673 -6.614 -8.095 1.00 86.19 117 HIS A O 1
ATOM 937 N N . TRP A 1 118 ? -5.062 -4.475 -7.529 1.00 85.19 118 TRP A N 1
ATOM 938 C CA . TRP A 1 118 ? -5.143 -4.747 -6.093 1.00 85.19 118 TRP A CA 1
ATOM 939 C C . TRP A 1 118 ? -6.253 -5.751 -5.760 1.00 85.19 118 TRP A C 1
ATOM 941 O O . TRP A 1 118 ? -6.026 -6.692 -5.004 1.00 85.19 118 TRP A O 1
ATOM 951 N N . GLN A 1 119 ? -7.444 -5.583 -6.345 1.00 85.94 119 GLN A N 1
ATOM 952 C CA . GLN A 1 119 ? -8.559 -6.516 -6.143 1.00 85.94 119 GLN A CA 1
ATOM 953 C C . GLN A 1 119 ? -8.245 -7.922 -6.660 1.00 85.94 119 GLN A C 1
ATOM 955 O O . GLN A 1 119 ? -8.639 -8.900 -6.033 1.00 85.94 119 GLN A O 1
ATOM 960 N N . TRP A 1 120 ? -7.532 -8.013 -7.783 1.00 83.19 120 TRP A N 1
ATOM 961 C CA . TRP A 1 120 ? -7.139 -9.282 -8.381 1.00 83.19 120 TRP A CA 1
ATOM 962 C C . TRP A 1 120 ? -6.097 -10.022 -7.535 1.00 83.19 120 TRP A C 1
ATOM 964 O O . TRP A 1 120 ? -6.300 -11.194 -7.227 1.00 83.19 120 TRP A O 1
ATOM 974 N N . ILE A 1 121 ? -5.030 -9.340 -7.098 1.00 84.12 121 ILE A N 1
ATOM 975 C CA . ILE A 1 121 ? -3.981 -9.987 -6.300 1.00 84.12 121 ILE A CA 1
ATOM 976 C C . ILE A 1 121 ? -4.463 -10.323 -4.891 1.00 84.12 121 ILE A C 1
ATOM 978 O O . ILE A 1 121 ? -4.131 -11.394 -4.417 1.00 84.12 121 ILE A O 1
ATOM 982 N N . SER A 1 122 ? -5.310 -9.499 -4.257 1.00 79.62 122 SER A N 1
ATOM 983 C CA . SER A 1 122 ? -5.704 -9.662 -2.840 1.00 79.62 122 SER A CA 1
ATOM 984 C C . SER A 1 122 ? -6.310 -11.030 -2.484 1.00 79.62 122 SER A C 1
ATOM 986 O O . SER A 1 122 ? -6.380 -11.364 -1.304 1.00 79.62 122 SER A O 1
ATOM 988 N N . GLY A 1 123 ? -6.777 -11.804 -3.469 1.00 77.38 123 GLY A N 1
ATOM 989 C CA . GLY A 1 123 ? -7.301 -13.161 -3.281 1.00 77.38 123 GLY A CA 1
ATOM 990 C C . GLY A 1 123 ? -6.361 -14.293 -3.714 1.00 77.38 123 GLY A C 1
ATOM 991 O O . GLY A 1 123 ? -6.778 -15.447 -3.683 1.00 77.38 123 GLY A O 1
ATOM 992 N N . LEU A 1 124 ? -5.139 -13.985 -4.155 1.00 81.19 124 LEU A N 1
ATOM 993 C CA . LEU A 1 124 ? -4.168 -14.922 -4.723 1.00 81.19 124 LEU A CA 1
ATOM 994 C C . LEU A 1 124 ? -2.858 -14.915 -3.921 1.00 81.19 124 LEU A C 1
ATOM 996 O O . LEU A 1 124 ? -2.369 -13.858 -3.509 1.00 81.19 124 LEU A O 1
ATOM 1000 N N . ASP A 1 125 ? -2.226 -16.086 -3.808 1.00 82.69 125 ASP A N 1
ATOM 1001 C CA . ASP A 1 125 ? -0.882 -16.252 -3.222 1.00 82.69 125 ASP A CA 1
ATOM 1002 C C . ASP A 1 125 ? 0.187 -15.430 -3.971 1.00 82.69 125 ASP A C 1
ATOM 1004 O O . ASP A 1 125 ? 1.226 -15.052 -3.425 1.00 82.69 125 ASP A O 1
ATOM 1008 N N . GLU A 1 126 ? -0.111 -15.057 -5.217 1.00 79.88 126 GLU A N 1
ATOM 1009 C CA . GLU A 1 126 ? 0.691 -14.184 -6.077 1.00 79.88 126 GLU A CA 1
ATOM 1010 C C . GLU A 1 126 ? 0.858 -12.760 -5.515 1.00 79.88 126 GLU A C 1
ATOM 1012 O O . GLU A 1 126 ? 1.777 -12.047 -5.932 1.00 79.88 126 GLU A O 1
ATOM 1017 N N . THR A 1 127 ? 0.053 -12.356 -4.519 1.00 87.50 127 THR A N 1
ATOM 1018 C CA . THR A 1 127 ? 0.248 -11.093 -3.780 1.00 87.50 127 THR A CA 1
ATOM 1019 C C . THR A 1 127 ? 1.666 -10.978 -3.242 1.00 87.50 127 THR A C 1
ATOM 1021 O O . THR A 1 127 ? 2.274 -9.911 -3.331 1.00 87.50 127 THR A O 1
ATOM 1024 N N . VAL A 1 128 ? 2.221 -12.068 -2.705 1.00 87.00 128 VAL A N 1
ATOM 1025 C CA . VAL A 1 128 ? 3.556 -12.050 -2.095 1.00 87.00 128 VAL A CA 1
ATOM 1026 C C . VAL A 1 128 ? 4.623 -11.772 -3.154 1.00 87.00 128 VAL A C 1
ATOM 1028 O O . VAL A 1 128 ? 5.489 -10.923 -2.944 1.00 87.00 128 VAL A O 1
ATOM 1031 N N . CYS A 1 129 ? 4.527 -12.418 -4.319 1.00 88.44 129 CYS A N 1
ATOM 1032 C CA . CYS A 1 129 ? 5.436 -12.185 -5.441 1.00 88.44 129 CYS A CA 1
ATOM 1033 C C . CYS A 1 129 ? 5.349 -10.741 -5.947 1.00 88.44 129 CYS A C 1
ATOM 1035 O O . CYS A 1 129 ? 6.377 -10.108 -6.201 1.00 88.44 129 CYS A O 1
ATOM 1037 N N . PHE A 1 130 ? 4.132 -10.204 -6.055 1.00 89.25 130 PHE A N 1
ATOM 1038 C CA . PHE A 1 130 ? 3.924 -8.829 -6.491 1.00 89.25 130 PHE A CA 1
ATOM 1039 C C . PHE A 1 130 ? 4.502 -7.820 -5.496 1.00 89.25 130 PHE A C 1
ATOM 1041 O O . PHE A 1 130 ? 5.224 -6.903 -5.888 1.00 89.25 130 PHE A O 1
ATOM 1048 N N . LEU A 1 131 ? 4.216 -7.996 -4.204 1.00 90.81 131 LEU A N 1
ATOM 1049 C CA . LEU A 1 131 ? 4.735 -7.126 -3.152 1.00 90.81 131 LEU A CA 1
ATOM 1050 C C . LEU A 1 131 ? 6.261 -7.180 -3.098 1.00 90.81 131 LEU A C 1
ATOM 1052 O O . LEU A 1 131 ? 6.894 -6.131 -3.004 1.00 90.81 131 LEU A O 1
ATOM 1056 N N . TYR A 1 132 ? 6.857 -8.366 -3.229 1.00 92.00 132 TYR A N 1
ATOM 1057 C CA . TYR A 1 132 ? 8.309 -8.514 -3.300 1.00 92.00 132 TYR A CA 1
ATOM 1058 C C . TYR A 1 132 ? 8.907 -7.689 -4.450 1.00 92.00 132 TYR A C 1
ATOM 1060 O O . TYR A 1 132 ? 9.824 -6.894 -4.234 1.00 92.00 132 TYR A O 1
ATOM 1068 N N . ALA A 1 133 ? 8.345 -7.808 -5.657 1.00 92.38 133 ALA A N 1
ATOM 1069 C CA . ALA A 1 133 ? 8.798 -7.047 -6.819 1.00 92.38 133 ALA A CA 1
ATOM 1070 C C . ALA A 1 133 ? 8.580 -5.531 -6.654 1.00 92.38 133 ALA A C 1
ATOM 1072 O O . ALA A 1 133 ? 9.452 -4.739 -7.016 1.00 92.38 133 ALA A O 1
ATOM 1073 N N . PHE A 1 134 ? 7.448 -5.121 -6.075 1.00 93.06 134 PHE A N 1
ATOM 1074 C CA . PHE A 1 134 ? 7.147 -3.721 -5.774 1.00 93.06 134 PHE A CA 1
ATOM 1075 C C . PHE A 1 134 ? 8.157 -3.115 -4.793 1.00 93.06 134 PHE A C 1
ATOM 1077 O O . PHE A 1 134 ? 8.689 -2.032 -5.049 1.00 93.06 134 PHE A O 1
ATOM 1084 N N . PHE A 1 135 ? 8.438 -3.800 -3.681 1.00 91.81 135 PHE A N 1
ATOM 1085 C CA . PHE A 1 135 ? 9.386 -3.308 -2.684 1.00 91.81 135 PHE A CA 1
ATOM 1086 C C . PHE A 1 135 ? 10.817 -3.294 -3.223 1.00 91.81 135 PHE A C 1
ATOM 1088 O O . PHE A 1 135 ? 11.516 -2.309 -2.997 1.00 91.81 135 PHE A O 1
ATOM 1095 N N . GLY A 1 136 ? 11.223 -4.300 -4.006 1.00 92.69 136 GLY A N 1
ATOM 1096 C CA . GLY A 1 136 ? 12.508 -4.289 -4.712 1.00 92.69 136 GLY A CA 1
ATOM 1097 C C . GLY A 1 136 ? 12.646 -3.073 -5.634 1.00 92.69 136 GLY A C 1
ATOM 1098 O O . GLY A 1 136 ? 13.577 -2.285 -5.491 1.00 92.69 136 GLY A O 1
ATOM 1099 N N . TRP A 1 137 ? 11.649 -2.837 -6.490 1.00 93.44 137 TRP A N 1
ATOM 1100 C CA . TRP A 1 137 ? 11.617 -1.668 -7.375 1.00 93.44 137 TRP A CA 1
ATOM 1101 C C . TRP A 1 137 ? 11.638 -0.334 -6.612 1.00 93.44 137 TRP A C 1
ATOM 1103 O O . TRP A 1 137 ? 12.308 0.614 -7.027 1.00 93.44 137 TRP A O 1
ATOM 1113 N N . ARG A 1 138 ? 10.919 -0.234 -5.485 1.00 90.38 138 ARG A N 1
ATOM 1114 C CA . ARG A 1 138 ? 10.931 0.975 -4.648 1.00 90.38 138 ARG A CA 1
ATOM 1115 C C . ARG A 1 138 ? 12.318 1.200 -4.039 1.00 90.38 138 ARG A C 1
ATOM 1117 O O . ARG A 1 138 ? 12.801 2.330 -4.069 1.00 90.38 138 ARG A O 1
ATOM 1124 N N . CYS A 1 139 ? 12.968 0.146 -3.545 1.00 88.25 139 CYS A N 1
ATOM 1125 C CA . CYS A 1 139 ? 14.337 0.211 -3.034 1.00 88.25 139 CYS A CA 1
ATOM 1126 C C . CYS A 1 139 ? 15.323 0.685 -4.109 1.00 88.25 139 CYS A C 1
ATOM 1128 O O . CYS A 1 139 ? 16.126 1.572 -3.819 1.00 88.25 139 CYS A O 1
ATOM 1130 N N . ASP A 1 140 ? 15.224 0.181 -5.341 1.00 87.94 140 ASP A N 1
ATOM 1131 C CA . ASP A 1 140 ? 16.097 0.588 -6.453 1.00 87.94 140 ASP A CA 1
ATOM 1132 C C . ASP A 1 140 ? 15.979 2.089 -6.773 1.00 87.94 140 ASP A C 1
ATOM 1134 O O . ASP A 1 140 ? 16.964 2.754 -7.098 1.00 87.94 140 ASP A O 1
ATOM 1138 N N . ILE A 1 141 ? 14.774 2.656 -6.656 1.00 84.50 141 ILE A N 1
ATOM 1139 C CA . ILE A 1 141 ? 14.537 4.089 -6.883 1.00 84.50 141 ILE A CA 1
ATOM 1140 C C . ILE A 1 141 ? 15.069 4.937 -5.725 1.00 84.50 141 ILE A C 1
ATOM 1142 O O . ILE A 1 141 ? 15.607 6.019 -5.967 1.00 84.50 141 ILE A O 1
ATOM 1146 N N . CYS A 1 142 ? 14.924 4.466 -4.485 1.00 71.12 142 CYS A N 1
ATOM 1147 C CA . CYS A 1 142 ? 15.381 5.184 -3.295 1.00 71.12 142 CYS A CA 1
ATOM 1148 C C . CYS A 1 142 ? 16.910 5.226 -3.168 1.00 71.12 142 CYS A C 1
ATOM 1150 O O . CYS A 1 142 ? 17.434 6.219 -2.670 1.00 71.12 142 CYS A O 1
ATOM 1152 N N . HIS A 1 143 ? 17.624 4.198 -3.636 1.00 65.31 143 HIS A N 1
ATOM 1153 C CA . HIS A 1 143 ? 19.089 4.160 -3.557 1.00 65.31 143 HIS A CA 1
ATOM 1154 C C . HIS A 1 143 ? 19.785 5.019 -4.623 1.00 65.31 143 HIS A C 1
ATOM 1156 O O . HIS A 1 143 ? 20.976 5.284 -4.509 1.00 65.31 143 HIS A O 1
ATOM 1162 N N . GLY A 1 144 ? 19.058 5.512 -5.634 1.00 57.69 144 GLY A N 1
ATOM 1163 C CA . GLY A 1 144 ? 19.664 6.244 -6.745 1.00 57.69 144 GLY A CA 1
ATOM 1164 C C . GLY A 1 144 ? 20.646 5.374 -7.547 1.00 57.69 144 GLY A C 1
ATOM 1165 O O . GLY A 1 144 ? 21.068 4.299 -7.140 1.00 57.69 144 GLY A O 1
ATOM 1166 N N . LYS A 1 145 ? 21.048 5.823 -8.739 1.00 56.59 145 LYS A N 1
ATOM 1167 C CA . LYS A 1 145 ? 22.014 5.076 -9.576 1.00 56.59 145 LYS A CA 1
ATOM 1168 C C .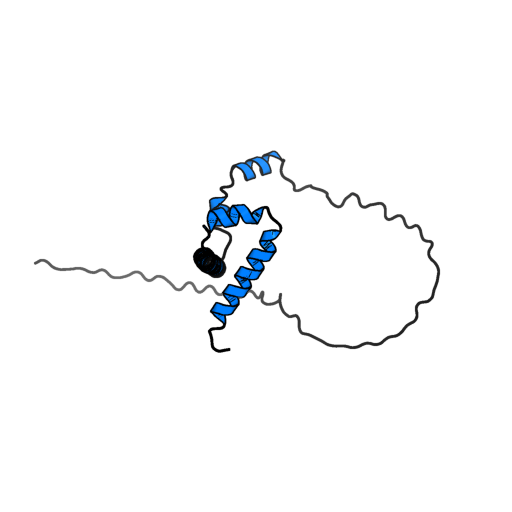 LYS A 1 145 ? 23.453 5.077 -9.030 1.00 56.59 145 LYS A C 1
ATOM 1170 O O . LYS A 1 145 ? 24.349 4.577 -9.707 1.00 56.59 145 LYS A O 1
ATOM 1175 N N . ASN A 1 146 ? 23.683 5.628 -7.844 1.00 49.44 146 ASN A N 1
ATOM 1176 C CA . ASN A 1 146 ? 25.001 5.808 -7.260 1.00 49.44 146 ASN A CA 1
ATOM 1177 C C . ASN A 1 146 ? 24.900 5.360 -5.800 1.00 49.44 146 ASN A C 1
ATOM 1179 O O . ASN A 1 146 ? 24.378 6.119 -4.988 1.00 49.44 146 ASN A O 1
ATOM 1183 N N . GLY A 1 147 ? 25.319 4.120 -5.532 1.00 49.72 147 GLY A N 1
ATOM 1184 C CA . GLY A 1 147 ? 25.342 3.543 -4.185 1.00 49.72 147 GLY A CA 1
ATOM 1185 C C . GLY A 1 147 ? 26.157 4.344 -3.180 1.00 49.72 147 GLY A C 1
ATOM 1186 O O . GLY A 1 147 ? 27.015 5.153 -3.608 1.00 49.72 147 GLY A O 1
#

Organism: Aspergillus ruber (strain CBS 135680) (NCBI:txid1388766)

pLDDT: mean 71.83, std 16.53, range [40.72, 93.62]

Radius of gyration: 31.67 Å; chains: 1; bounding box: 56×101×62 Å

Foldseek 3Di:
DDDDDDDDDDDDDDPPDPDDDDDPPPDPPDDDDDDDDDDDDDDDDDDDDPPDPPPCPPPPPVVPDDPPVVVVVVVVPDDVVVVVVVPDDPVRVVVVVVVVVLQCVVCVVVVHDSVVVCVVCVVDPCVVVVVVVSVVVVVDVVVPPPD

Sequence (147 aa):
MAPRSRPVGSDDKENQTDASSDLTEIFSDNGSDSDSTSDLELDSEDSDDEDGDEVDDGIFDDEGQLPREHYLAQAESLNVSQLRQKRYSDATQERLDETRMYWNRYCRYIGVDPVQHWQWISGLDETVCFLYAFFGWRCDICHGKNG

Secondary structure (DSSP, 8-state):
-------------------------S------------------------------TTTT--TTPPPHHHHHHHHHH--HHHHHHTT--HHHHHHHHHHHHHHHHHHHHHT--HHHHHHHHTTSTHHHHHHHHHHHHHHHHHT-S--